Protein AF-A0A6I2QZ99-F1 (afdb_monomer_lite)

pLDDT: mean 91.53, std 6.26, range [48.5, 97.62]

Structure (mmCIF, N/CA/C/O backbone):
data_AF-A0A6I2QZ99-F1
#
_entry.id   AF-A0A6I2QZ99-F1
#
loop_
_atom_site.group_PDB
_atom_site.id
_atom_site.type_symbol
_atom_site.label_atom_id
_atom_site.label_alt_id
_atom_site.label_comp_id
_atom_site.label_asym_id
_atom_site.label_entity_id
_atom_site.label_seq_id
_atom_site.pdbx_PDB_ins_code
_atom_site.Cartn_x
_atom_site.Cartn_y
_atom_site.Cartn_z
_atom_site.occupancy
_atom_site.B_iso_or_equiv
_atom_site.auth_seq_id
_atom_site.auth_comp_id
_atom_site.auth_asym_id
_atom_site.auth_atom_id
_atom_site.pdbx_PDB_model_num
ATOM 1 N N . MET A 1 1 ? 7.063 -17.188 -28.273 1.00 48.50 1 MET A N 1
ATOM 2 C CA . MET A 1 1 ? 7.757 -15.912 -28.007 1.00 48.50 1 MET A CA 1
ATOM 3 C C . MET A 1 1 ? 7.873 -15.774 -26.509 1.00 48.50 1 MET A C 1
ATOM 5 O O . MET A 1 1 ? 6.854 -15.851 -25.835 1.00 48.50 1 MET A O 1
ATOM 9 N N . GLU A 1 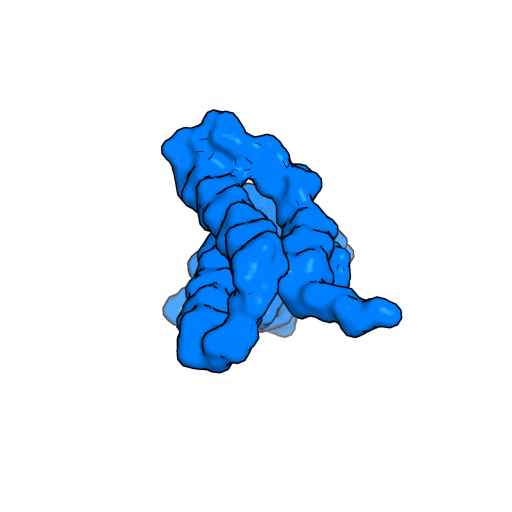2 ? 9.092 -15.667 -26.002 1.00 60.75 2 GLU A N 1
ATOM 10 C CA . GLU A 1 2 ? 9.345 -15.391 -24.591 1.00 60.75 2 GLU A CA 1
ATOM 11 C C . GLU A 1 2 ? 8.808 -13.981 -24.294 1.00 60.75 2 GLU A C 1
ATOM 13 O O . GLU A 1 2 ? 9.197 -13.014 -24.948 1.00 60.75 2 GLU A O 1
ATOM 18 N N . GLN A 1 3 ? 7.807 -13.864 -23.417 1.00 70.50 3 GLN A N 1
ATOM 19 C CA . GLN A 1 3 ? 7.264 -12.554 -23.052 1.00 70.50 3 GLN A CA 1
ATOM 20 C C . GLN A 1 3 ? 8.324 -11.786 -22.262 1.00 70.50 3 GLN A C 1
ATOM 22 O O . GLN A 1 3 ? 8.844 -12.293 -21.270 1.00 70.50 3 GLN A O 1
ATOM 27 N N . ASN A 1 4 ? 8.631 -10.557 -22.685 1.00 86.81 4 ASN A N 1
ATOM 28 C CA . ASN A 1 4 ? 9.557 -9.695 -21.956 1.00 86.81 4 ASN A CA 1
ATOM 29 C C . ASN A 1 4 ? 9.044 -9.490 -20.518 1.00 86.81 4 ASN A C 1
ATOM 31 O O . ASN A 1 4 ? 7.898 -9.087 -20.310 1.00 86.81 4 ASN A O 1
ATOM 35 N N . LYS A 1 5 ? 9.892 -9.755 -19.519 1.00 90.62 5 LYS A N 1
ATOM 36 C CA . LYS A 1 5 ? 9.518 -9.683 -18.096 1.00 90.62 5 LYS A CA 1
ATOM 37 C C . LYS A 1 5 ? 8.944 -8.322 -17.684 1.00 90.62 5 LYS A C 1
ATOM 39 O O . LYS A 1 5 ? 8.048 -8.273 -16.848 1.00 90.62 5 LYS A O 1
ATOM 44 N N . TYR A 1 6 ? 9.421 -7.230 -18.283 1.00 94.56 6 TYR A N 1
ATOM 45 C CA . TYR A 1 6 ? 8.958 -5.879 -17.973 1.00 94.56 6 TYR A CA 1
ATOM 46 C C . TYR A 1 6 ? 7.599 -5.569 -18.605 1.00 94.56 6 TYR A C 1
ATOM 48 O O . TYR A 1 6 ? 6.825 -4.816 -18.023 1.00 94.56 6 TYR A O 1
ATOM 56 N N . GLU A 1 7 ? 7.251 -6.213 -19.722 1.00 94.38 7 GLU A N 1
ATOM 57 C CA . GLU A 1 7 ? 5.889 -6.154 -20.263 1.00 94.38 7 GLU A CA 1
ATOM 58 C C . GLU A 1 7 ? 4.899 -6.830 -19.308 1.00 94.38 7 GLU A C 1
ATOM 60 O O . GLU A 1 7 ? 3.846 -6.274 -18.993 1.00 94.38 7 GLU A O 1
ATOM 65 N N . LEU A 1 8 ? 5.254 -8.011 -18.791 1.00 93.38 8 LEU A N 1
ATOM 66 C CA . LEU A 1 8 ? 4.428 -8.704 -17.804 1.00 93.38 8 LEU A CA 1
ATOM 67 C C . LEU A 1 8 ? 4.291 -7.882 -16.514 1.00 93.38 8 LEU A C 1
ATOM 69 O O . LEU A 1 8 ? 3.175 -7.702 -16.029 1.00 93.38 8 LEU A O 1
ATOM 73 N N . GLN A 1 9 ? 5.399 -7.337 -16.001 1.00 94.31 9 GLN A N 1
ATOM 74 C CA . GLN A 1 9 ? 5.395 -6.486 -14.809 1.00 94.31 9 GLN A CA 1
ATOM 75 C C . GLN A 1 9 ? 4.487 -5.266 -15.000 1.00 94.31 9 GLN A C 1
ATOM 77 O O . GLN A 1 9 ? 3.643 -4.996 -14.148 1.00 94.31 9 GLN A O 1
ATOM 82 N N . ARG A 1 10 ? 4.581 -4.571 -16.143 1.00 95.19 10 ARG A N 1
ATOM 83 C CA . ARG A 1 10 ? 3.725 -3.415 -16.453 1.00 95.19 10 ARG A CA 1
ATOM 84 C C . ARG A 1 10 ? 2.241 -3.778 -16.420 1.00 95.19 10 ARG A C 1
ATOM 86 O O . ARG A 1 10 ? 1.432 -3.026 -15.881 1.00 95.19 10 ARG A O 1
ATOM 93 N N . ARG A 1 11 ? 1.874 -4.946 -16.961 1.00 94.75 11 ARG A N 1
ATOM 94 C CA . ARG A 1 11 ? 0.488 -5.442 -16.933 1.00 94.75 11 ARG A CA 1
ATOM 95 C C . ARG A 1 11 ? 0.015 -5.722 -15.509 1.00 94.75 11 ARG A C 1
ATOM 97 O O . ARG A 1 11 ? -1.087 -5.310 -15.165 1.00 94.75 11 ARG A O 1
ATOM 104 N N . VAL A 1 12 ? 0.844 -6.359 -14.680 1.00 94.25 12 VAL A N 1
ATOM 105 C CA . VAL A 1 12 ? 0.528 -6.612 -13.263 1.00 94.25 12 VAL A CA 1
ATOM 106 C C . VAL A 1 12 ? 0.316 -5.301 -12.506 1.00 94.25 12 VAL A C 1
ATOM 108 O O . VAL A 1 12 ? -0.695 -5.157 -11.821 1.00 94.25 12 VAL A O 1
ATOM 111 N N . LEU A 1 13 ? 1.211 -4.325 -12.684 1.00 95.50 13 LEU A N 1
ATOM 112 C CA . LEU A 1 13 ? 1.101 -3.000 -12.068 1.00 95.50 13 LEU A CA 1
ATOM 113 C C . LEU A 1 13 ? -0.184 -2.285 -12.494 1.00 95.50 13 LEU A C 1
ATOM 115 O O . LEU A 1 13 ? -0.903 -1.747 -11.655 1.00 95.50 13 LEU A O 1
ATOM 119 N N . SER A 1 14 ? -0.511 -2.326 -13.786 1.00 94.75 14 SER A N 1
ATOM 120 C CA . SER A 1 14 ? -1.742 -1.732 -14.304 1.00 94.75 14 SER A CA 1
ATOM 121 C C . SER A 1 14 ? -2.985 -2.391 -13.700 1.00 94.75 14 SER A C 1
ATOM 123 O O . SER A 1 14 ? -3.860 -1.684 -13.206 1.00 94.75 14 SER A O 1
ATOM 125 N N . CYS A 1 15 ? -3.038 -3.725 -13.644 1.00 93.75 15 CYS A N 1
ATOM 126 C CA . CYS A 1 15 ? -4.141 -4.443 -13.004 1.00 93.75 15 CYS A CA 1
ATOM 127 C C . CYS A 1 15 ? -4.261 -4.131 -11.506 1.00 93.75 15 CYS A C 1
ATOM 129 O O . CYS A 1 15 ? -5.373 -4.017 -10.996 1.00 93.75 15 CYS A O 1
ATOM 131 N N . LYS A 1 16 ? -3.134 -3.988 -10.800 1.00 95.56 16 LYS A N 1
ATOM 132 C CA . LYS A 1 16 ? -3.118 -3.703 -9.363 1.00 95.56 16 LYS A CA 1
ATOM 133 C C . LYS A 1 16 ? -3.563 -2.272 -9.057 1.00 95.56 16 LYS A C 1
ATOM 135 O O . LYS A 1 16 ? -4.310 -2.073 -8.105 1.00 95.56 16 LYS A O 1
ATOM 140 N N . TYR A 1 17 ? -3.120 -1.279 -9.828 1.00 96.88 17 TYR A N 1
ATOM 141 C CA . TYR A 1 17 ? -3.185 0.125 -9.406 1.00 96.88 17 TYR A CA 1
ATOM 142 C C . TYR A 1 17 ? -4.059 1.049 -10.260 1.00 96.88 17 TYR A C 1
ATOM 144 O O . TYR A 1 17 ? -4.491 2.087 -9.758 1.00 96.88 17 TYR A O 1
ATOM 152 N N . ALA A 1 18 ? -4.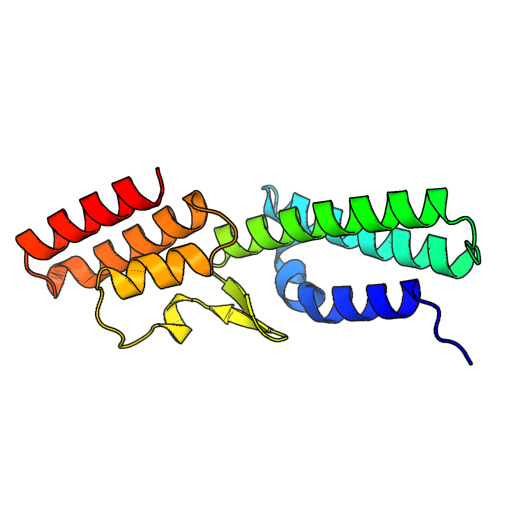334 0.723 -11.527 1.00 91.69 18 ALA A N 1
ATOM 153 C CA . ALA A 1 18 ? -4.893 1.698 -12.471 1.00 91.69 18 ALA A CA 1
ATOM 154 C C . ALA A 1 18 ? -6.258 2.262 -12.050 1.00 91.69 18 ALA A C 1
ATOM 156 O O . ALA A 1 18 ? -6.532 3.439 -12.285 1.00 91.69 18 ALA A O 1
ATOM 157 N N . ASP A 1 19 ? -7.110 1.446 -11.433 1.00 90.81 19 ASP A N 1
ATOM 158 C CA . ASP A 1 19 ? -8.445 1.885 -11.021 1.00 90.81 19 ASP A CA 1
ATOM 159 C C . ASP A 1 19 ? -8.409 2.708 -9.732 1.00 90.81 19 ASP A C 1
ATOM 161 O O . ASP A 1 19 ? -9.081 3.734 -9.636 1.00 90.81 19 ASP A O 1
ATOM 165 N N . ILE A 1 20 ? -7.597 2.300 -8.752 1.00 91.69 20 ILE A N 1
ATOM 166 C CA . ILE A 1 20 ? -7.534 2.972 -7.449 1.00 91.69 20 ILE A CA 1
ATOM 167 C C . ILE A 1 20 ? -6.767 4.296 -7.521 1.00 91.69 20 ILE A C 1
ATOM 169 O O . ILE A 1 20 ? -7.194 5.283 -6.925 1.00 91.69 20 ILE A O 1
ATOM 173 N N . LEU A 1 21 ? -5.678 4.349 -8.295 1.00 94.31 21 LEU A N 1
ATOM 174 C CA . LEU A 1 21 ? -4.828 5.536 -8.376 1.00 94.31 21 LEU A CA 1
ATOM 175 C C . LEU A 1 21 ? -5.350 6.601 -9.345 1.00 94.31 21 LEU A C 1
ATOM 177 O O . LEU A 1 21 ? -4.909 7.743 -9.261 1.00 94.31 21 LEU A O 1
ATOM 181 N N . ARG A 1 22 ? -6.317 6.293 -10.220 1.00 90.00 22 ARG A N 1
ATOM 182 C CA . ARG A 1 22 ? -6.917 7.305 -11.111 1.00 90.00 22 ARG A CA 1
ATOM 183 C C . ARG A 1 22 ? -7.513 8.477 -10.328 1.00 90.00 22 ARG A C 1
ATOM 185 O O . ARG A 1 22 ? -7.384 9.620 -10.738 1.00 90.00 22 ARG A O 1
ATOM 192 N N . GLY A 1 23 ? -8.107 8.202 -9.166 1.00 89.56 23 GLY A N 1
ATOM 193 C CA . GLY A 1 23 ? -8.634 9.244 -8.278 1.00 89.56 23 GLY A CA 1
ATOM 194 C C . GLY A 1 23 ? -7.561 10.057 -7.543 1.00 89.56 23 GLY A C 1
ATOM 195 O O . GLY A 1 23 ? -7.894 11.018 -6.856 1.00 89.56 23 GLY A O 1
ATOM 196 N N . PHE A 1 24 ? -6.286 9.669 -7.631 1.00 94.00 24 PHE A N 1
ATOM 197 C CA . PHE A 1 24 ? -5.179 10.323 -6.927 1.00 94.00 24 PHE A CA 1
ATOM 198 C C . PHE A 1 24 ? -4.435 11.327 -7.812 1.00 94.00 24 PHE A C 1
ATOM 200 O O . PHE A 1 24 ? -3.654 12.127 -7.297 1.00 94.00 24 PHE A O 1
ATOM 207 N N . GLU A 1 25 ? -4.693 11.323 -9.122 1.00 92.06 25 GLU A N 1
ATOM 208 C CA . GLU A 1 25 ? -4.022 12.194 -10.083 1.00 92.06 25 GLU A CA 1
ATOM 209 C C . GLU A 1 25 ? -4.168 13.677 -9.711 1.00 92.06 25 GLU A C 1
ATOM 211 O O . GLU A 1 25 ? -3.178 14.395 -9.652 1.00 92.06 25 GLU A O 1
ATOM 216 N N . GLU A 1 26 ? -5.367 14.141 -9.379 1.00 92.12 26 GLU A N 1
ATOM 217 C CA . GLU A 1 26 ? -5.618 15.565 -9.100 1.00 92.12 26 GLU A CA 1
ATOM 218 C C . GLU A 1 26 ? -5.358 15.965 -7.637 1.00 92.12 26 GLU A C 1
ATOM 220 O O . GLU A 1 26 ? -5.618 17.100 -7.238 1.00 92.12 26 GLU A O 1
ATOM 225 N N . SER A 1 27 ? -4.865 15.043 -6.805 1.00 93.50 27 SER A N 1
ATOM 226 C CA . SER A 1 27 ? -4.601 15.329 -5.392 1.00 93.50 27 SER A CA 1
ATOM 227 C C . SER A 1 27 ? -3.370 16.231 -5.212 1.00 93.50 27 SER A C 1
ATOM 229 O O . SER A 1 27 ? -2.454 16.233 -6.032 1.00 93.50 27 SER A O 1
ATOM 231 N N . CYS A 1 28 ? -3.327 16.971 -4.100 1.00 91.88 28 CYS A N 1
ATOM 232 C CA . CYS A 1 28 ? -2.194 17.834 -3.721 1.00 91.88 28 CYS A CA 1
ATOM 233 C C . CYS A 1 28 ? -1.439 17.334 -2.474 1.00 91.88 28 CYS A C 1
ATOM 235 O O . CYS A 1 28 ? -0.590 18.046 -1.944 1.00 91.88 28 CYS A O 1
ATOM 237 N N . ASP A 1 29 ? -1.771 16.140 -1.986 1.00 93.00 29 ASP A N 1
ATOM 238 C CA . ASP A 1 29 ? -1.141 15.481 -0.836 1.00 93.00 29 ASP A CA 1
ATOM 239 C C . ASP A 1 29 ? -0.401 14.205 -1.275 1.00 93.00 29 ASP A C 1
ATOM 241 O O . ASP A 1 29 ? -0.216 13.965 -2.470 1.00 93.00 29 ASP A O 1
ATOM 245 N N . ASP A 1 30 ? 0.011 13.371 -0.319 1.00 93.75 30 ASP A N 1
ATOM 246 C CA . ASP A 1 30 ? 0.747 12.124 -0.555 1.00 93.75 30 ASP A CA 1
ATOM 247 C C . ASP A 1 30 ? 0.076 11.184 -1.578 1.00 93.75 30 ASP A C 1
ATOM 249 O O . ASP A 1 30 ? 0.758 10.395 -2.228 1.00 93.75 30 ASP A O 1
ATOM 253 N N . ARG A 1 31 ? -1.239 11.284 -1.823 1.00 95.75 31 ARG A N 1
ATOM 254 C CA . ARG A 1 31 ? -1.901 10.542 -2.912 1.00 95.75 31 ARG A CA 1
ATOM 255 C C . ARG A 1 31 ? -1.278 10.840 -4.278 1.00 95.75 31 ARG A C 1
ATOM 257 O O . ARG A 1 31 ? -1.097 9.928 -5.086 1.00 95.75 31 ARG A O 1
ATOM 264 N N . ARG A 1 32 ? -0.865 12.088 -4.516 1.00 96.19 32 ARG A N 1
ATOM 265 C CA . ARG A 1 32 ? -0.149 12.488 -5.737 1.00 96.19 32 ARG A CA 1
ATOM 266 C C . ARG A 1 32 ? 1.220 11.826 -5.841 1.00 96.19 32 ARG A C 1
ATOM 268 O O . ARG A 1 32 ? 1.651 11.516 -6.948 1.00 96.19 32 ARG A O 1
ATOM 275 N N . ILE A 1 33 ? 1.888 11.588 -4.711 1.00 95.75 33 ILE A N 1
ATOM 276 C CA . ILE A 1 33 ? 3.163 10.860 -4.670 1.00 95.75 33 ILE A CA 1
ATOM 277 C C . ILE A 1 33 ? 2.940 9.429 -5.164 1.00 95.75 33 ILE A C 1
ATOM 279 O O . ILE A 1 33 ? 3.613 9.016 -6.103 1.00 95.75 33 ILE A O 1
ATOM 283 N N . ALA A 1 34 ? 1.924 8.724 -4.651 1.00 97.12 34 ALA A N 1
ATOM 284 C CA . ALA A 1 34 ? 1.587 7.378 -5.125 1.00 97.12 34 ALA A CA 1
ATOM 285 C C . ALA A 1 34 ? 1.283 7.335 -6.635 1.00 97.12 34 ALA A C 1
ATOM 287 O O . ALA A 1 34 ? 1.757 6.440 -7.337 1.00 97.12 34 ALA A O 1
ATOM 288 N N . TRP A 1 35 ? 0.544 8.322 -7.159 1.00 97.06 35 TRP A N 1
ATOM 289 C CA . TRP A 1 35 ? 0.324 8.450 -8.605 1.00 97.06 35 TRP A CA 1
ATOM 290 C C . TRP A 1 35 ? 1.639 8.616 -9.377 1.00 97.06 35 TRP A C 1
ATOM 292 O O . TRP A 1 35 ? 1.868 7.924 -10.369 1.00 97.06 35 TRP A O 1
ATOM 302 N N . ASN A 1 36 ? 2.526 9.498 -8.913 1.00 96.25 36 ASN A N 1
ATOM 303 C CA . ASN A 1 36 ? 3.810 9.748 -9.563 1.00 96.25 36 ASN A CA 1
ATOM 304 C C . ASN A 1 36 ? 4.710 8.504 -9.548 1.00 96.25 36 ASN A C 1
ATOM 306 O O . ASN A 1 36 ? 5.271 8.164 -10.589 1.00 96.25 36 ASN A O 1
ATOM 310 N N . CYS A 1 37 ? 4.814 7.804 -8.414 1.00 97.12 37 CYS A N 1
ATOM 311 C CA . CYS A 1 37 ? 5.567 6.552 -8.303 1.00 97.12 37 CYS A CA 1
ATOM 312 C C . CYS A 1 37 ? 5.023 5.505 -9.289 1.00 97.12 37 CYS A C 1
ATOM 314 O O . CYS A 1 37 ? 5.784 4.921 -10.057 1.00 97.12 37 CYS A O 1
ATOM 316 N N . TYR A 1 38 ? 3.696 5.346 -9.382 1.00 97.62 38 TYR A N 1
ATOM 317 C CA . TYR A 1 38 ? 3.067 4.442 -10.353 1.00 97.62 38 TYR A CA 1
ATOM 318 C C . TYR A 1 38 ? 3.419 4.779 -11.815 1.00 97.62 38 TYR A C 1
ATOM 320 O O . TYR A 1 38 ? 3.715 3.885 -12.617 1.00 97.62 38 TYR A O 1
ATOM 328 N N . GLN A 1 39 ? 3.435 6.065 -12.176 1.00 96.50 39 GLN A N 1
ATOM 329 C CA . GLN A 1 39 ? 3.848 6.498 -13.515 1.00 96.50 39 GLN A CA 1
ATOM 330 C C . GLN A 1 39 ? 5.337 6.219 -13.772 1.00 96.50 39 GLN A C 1
ATOM 332 O O . GLN A 1 39 ? 5.697 5.742 -14.852 1.00 96.50 39 GLN A O 1
A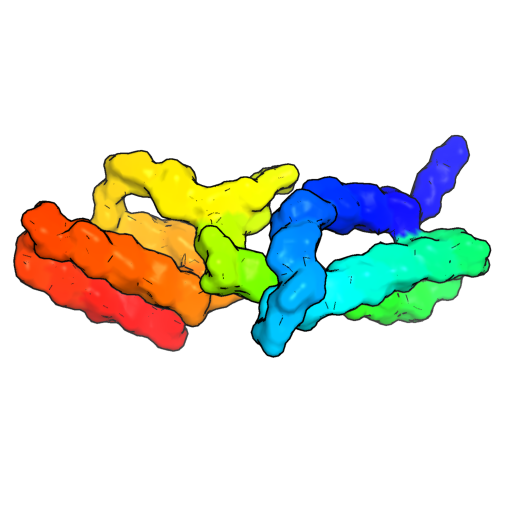TOM 337 N N . GLN A 1 40 ? 6.203 6.450 -12.779 1.00 96.44 40 GLN A N 1
ATOM 338 C CA . GLN A 1 40 ? 7.640 6.183 -12.879 1.00 96.44 40 GLN A CA 1
ATOM 339 C C . GLN A 1 40 ? 7.936 4.697 -13.099 1.00 96.44 40 GLN A C 1
ATOM 341 O O . GLN A 1 40 ? 8.658 4.365 -14.039 1.00 96.44 40 GLN A O 1
ATOM 346 N N . ILE A 1 41 ? 7.352 3.794 -12.302 1.00 97.12 41 ILE A N 1
ATOM 347 C CA . ILE A 1 41 ? 7.567 2.345 -12.466 1.00 97.12 41 ILE A CA 1
ATOM 348 C C . ILE A 1 41 ? 7.020 1.827 -13.800 1.00 97.12 41 ILE A C 1
ATOM 350 O O . ILE A 1 41 ? 7.656 0.987 -14.440 1.00 97.12 41 ILE A O 1
ATOM 354 N N . THR A 1 42 ? 5.880 2.353 -14.259 1.00 96.44 42 THR A N 1
ATOM 355 C CA . THR A 1 42 ? 5.273 1.972 -15.544 1.00 96.44 42 THR A CA 1
ATOM 356 C C . THR A 1 42 ? 6.171 2.398 -16.705 1.00 96.44 42 THR A C 1
ATOM 358 O O . THR A 1 42 ? 6.478 1.582 -17.575 1.00 96.44 42 THR A O 1
ATOM 361 N N . THR A 1 43 ? 6.669 3.637 -16.665 1.00 96.75 43 THR A N 1
ATOM 362 C CA . THR A 1 43 ? 7.608 4.177 -17.661 1.00 96.75 43 THR A CA 1
ATOM 363 C C . THR A 1 43 ? 8.939 3.423 -17.637 1.00 96.75 43 THR A C 1
ATOM 365 O O . THR A 1 43 ? 9.478 3.070 -18.683 1.00 96.75 43 THR A O 1
ATOM 368 N N . ALA A 1 44 ? 9.466 3.105 -16.451 1.00 96.44 44 ALA A N 1
ATOM 369 C CA . ALA A 1 44 ? 10.692 2.322 -16.316 1.00 96.44 44 ALA A CA 1
ATOM 370 C C . ALA A 1 44 ? 10.547 0.930 -16.951 1.00 96.44 44 ALA A C 1
ATOM 372 O O . ALA A 1 44 ? 11.457 0.475 -17.642 1.00 96.44 44 ALA A O 1
ATOM 373 N N . CYS A 1 45 ? 9.397 0.269 -16.778 1.00 96.50 45 CYS A N 1
ATOM 374 C CA . CYS A 1 45 ? 9.123 -1.011 -17.431 1.00 96.50 45 CYS A CA 1
ATOM 375 C C . CYS A 1 45 ? 9.122 -0.892 -18.965 1.00 96.50 45 CYS A C 1
ATOM 377 O O . CYS A 1 45 ? 9.689 -1.752 -19.637 1.00 96.50 45 CYS A O 1
ATOM 379 N N . GLU A 1 46 ? 8.536 0.171 -19.523 1.00 95.94 46 GLU A N 1
ATOM 380 C CA . GLU A 1 46 ? 8.550 0.426 -20.972 1.00 95.94 46 GLU A CA 1
ATOM 381 C C . GLU A 1 46 ? 9.970 0.628 -21.496 1.00 95.94 46 GLU A C 1
ATOM 383 O O . GLU A 1 46 ? 10.380 -0.055 -22.430 1.00 95.94 46 GLU A O 1
ATOM 388 N N . VAL A 1 47 ? 10.757 1.483 -20.840 1.00 96.38 47 VAL A N 1
ATOM 389 C CA . VAL A 1 47 ? 12.146 1.754 -21.235 1.00 96.38 47 VAL A CA 1
ATOM 390 C C . VAL A 1 47 ? 12.999 0.486 -21.168 1.00 96.38 47 VAL A C 1
ATOM 392 O O . VAL A 1 47 ? 13.782 0.213 -22.079 1.00 96.38 47 VAL A O 1
ATOM 395 N N . MET A 1 48 ? 12.844 -0.327 -20.121 1.00 95.62 48 MET A N 1
ATOM 396 C CA . MET A 1 48 ? 13.586 -1.584 -19.976 1.00 95.62 48 MET A CA 1
ATOM 397 C C . MET A 1 48 ? 13.181 -2.633 -21.018 1.00 95.62 48 MET A C 1
ATOM 399 O O . MET A 1 48 ? 14.028 -3.399 -21.481 1.00 95.62 48 MET A O 1
ATOM 403 N N . ARG A 1 49 ? 11.900 -2.661 -21.407 1.00 94.56 49 ARG A N 1
ATOM 404 C CA . ARG A 1 49 ? 11.393 -3.512 -22.489 1.00 94.56 49 ARG A CA 1
ATOM 405 C C . ARG A 1 49 ? 11.954 -3.069 -23.839 1.00 94.56 49 ARG A C 1
ATOM 407 O O . ARG A 1 49 ? 12.536 -3.890 -24.542 1.00 94.56 49 ARG A O 1
ATOM 414 N N . ASP A 1 50 ? 11.794 -1.793 -24.178 1.00 94.62 50 ASP A N 1
ATOM 415 C CA . ASP A 1 50 ? 12.093 -1.252 -25.510 1.00 94.62 50 ASP A CA 1
ATOM 416 C C . ASP A 1 50 ? 13.597 -1.187 -25.788 1.00 94.62 50 ASP A C 1
ATOM 418 O O . ASP A 1 50 ? 14.028 -1.355 -26.926 1.00 94.62 50 ASP A O 1
ATOM 422 N N . SER A 1 51 ? 14.410 -1.017 -24.743 1.00 93.75 51 SER A N 1
ATOM 423 C CA . SER A 1 51 ? 15.871 -1.106 -24.849 1.00 93.75 51 SER A CA 1
ATOM 424 C C . SER A 1 51 ? 16.400 -2.537 -24.982 1.00 93.75 51 SER A C 1
ATOM 426 O O . SER A 1 51 ? 17.590 -2.707 -25.238 1.00 93.75 51 SER A O 1
ATOM 428 N N . GLY A 1 52 ? 15.560 -3.563 -24.785 1.00 91.25 52 GLY A N 1
ATOM 429 C CA . GLY A 1 52 ? 16.011 -4.955 -24.750 1.00 91.25 52 GLY A CA 1
ATOM 430 C C . GLY A 1 52 ? 17.057 -5.199 -23.657 1.00 91.25 52 GLY A C 1
ATOM 431 O O . GLY A 1 52 ? 18.036 -5.896 -23.891 1.00 91.25 52 GLY A O 1
ATOM 432 N N . MET A 1 53 ? 16.905 -4.571 -22.484 1.00 93.31 53 MET A N 1
ATOM 433 C CA . MET A 1 53 ? 17.944 -4.561 -21.452 1.00 93.31 53 MET A CA 1
ATOM 434 C C . MET A 1 53 ? 18.233 -5.961 -20.887 1.00 93.31 53 MET A C 1
ATOM 436 O O . MET A 1 53 ? 17.431 -6.522 -20.137 1.00 93.31 53 MET A O 1
ATOM 440 N N . GLU A 1 54 ? 19.428 -6.480 -21.170 1.00 90.00 54 GLU A N 1
ATOM 441 C CA . GLU A 1 54 ? 19.905 -7.782 -20.671 1.00 90.00 54 GLU A CA 1
ATOM 442 C C . GLU A 1 54 ? 20.919 -7.661 -19.525 1.00 90.00 54 GLU A C 1
ATOM 444 O O . GLU A 1 54 ? 21.228 -8.645 -18.852 1.00 90.00 54 GLU A O 1
ATOM 449 N N . ASN A 1 55 ? 21.447 -6.458 -19.258 1.00 95.44 55 ASN A N 1
ATOM 450 C CA . ASN A 1 55 ? 22.433 -6.284 -18.196 1.00 95.44 55 ASN A CA 1
ATOM 451 C C . ASN A 1 55 ? 21.800 -6.562 -16.823 1.00 95.44 55 ASN A C 1
ATOM 453 O O . ASN A 1 55 ? 20.949 -5.812 -16.335 1.00 95.44 55 ASN A O 1
ATOM 457 N N . ASN A 1 56 ? 22.265 -7.631 -16.178 1.00 93.62 56 ASN A N 1
ATOM 458 C CA . ASN A 1 56 ? 21.719 -8.099 -14.908 1.00 93.62 56 ASN A CA 1
ATOM 459 C C . ASN A 1 56 ? 21.885 -7.096 -13.764 1.00 93.62 56 ASN A C 1
ATOM 461 O O . ASN A 1 56 ? 20.989 -6.985 -12.935 1.00 93.62 56 ASN A O 1
ATOM 465 N N . PHE A 1 57 ? 22.989 -6.345 -13.714 1.00 95.12 57 PHE A N 1
ATOM 466 C CA . PHE A 1 57 ? 23.206 -5.353 -12.660 1.00 95.12 57 PHE A CA 1
ATOM 467 C C . PHE A 1 57 ? 22.157 -4.237 -12.737 1.00 95.12 57 PHE A C 1
ATOM 469 O O . PHE A 1 57 ? 21.510 -3.920 -11.738 1.00 95.12 57 PHE A O 1
ATOM 476 N N . ILE A 1 58 ? 21.922 -3.716 -13.946 1.00 95.69 58 ILE A N 1
ATOM 477 C CA . ILE A 1 58 ? 20.889 -2.706 -14.206 1.00 95.69 58 ILE A CA 1
ATOM 478 C C . ILE A 1 58 ? 19.500 -3.279 -13.900 1.00 95.69 58 ILE A C 1
ATOM 480 O O . ILE A 1 58 ? 18.730 -2.664 -13.164 1.00 95.69 58 ILE A O 1
ATOM 484 N N . CYS A 1 59 ? 19.195 -4.485 -14.389 1.00 94.75 59 CYS A N 1
ATOM 485 C CA . CYS A 1 59 ? 17.917 -5.145 -14.119 1.00 94.75 59 CYS A CA 1
ATOM 486 C C . CYS A 1 59 ? 17.648 -5.311 -12.617 1.00 94.75 59 CYS A C 1
ATOM 488 O O . CYS A 1 59 ? 16.538 -5.054 -12.157 1.00 94.75 59 CYS A O 1
ATOM 490 N N . CYS A 1 60 ? 18.652 -5.733 -11.846 1.00 96.19 60 CYS A N 1
ATOM 491 C CA . CYS A 1 60 ? 18.539 -5.898 -10.401 1.00 96.19 60 CYS A CA 1
ATOM 492 C C . CYS A 1 60 ? 18.270 -4.567 -9.693 1.00 96.19 60 CYS A C 1
ATOM 494 O O . CYS A 1 60 ? 17.409 -4.518 -8.813 1.00 96.19 60 CYS A O 1
ATOM 496 N N . ALA A 1 61 ? 18.968 -3.497 -10.086 1.00 97.06 61 ALA A N 1
ATOM 497 C CA . ALA A 1 61 ? 18.764 -2.165 -9.523 1.00 97.06 61 ALA A CA 1
ATOM 498 C C . ALA A 1 61 ? 17.340 -1.652 -9.790 1.00 97.06 61 ALA A C 1
ATOM 500 O O . ALA A 1 61 ? 16.651 -1.235 -8.859 1.00 97.06 61 ALA A O 1
ATOM 501 N N . VAL A 1 62 ? 16.862 -1.777 -11.031 1.00 96.38 62 VAL A N 1
ATOM 502 C CA . VAL A 1 62 ? 15.500 -1.376 -11.411 1.00 96.38 62 VAL A CA 1
ATOM 503 C C . VAL A 1 62 ? 14.455 -2.203 -10.663 1.00 96.38 62 VAL A C 1
ATOM 505 O O . VAL A 1 62 ? 13.552 -1.642 -10.052 1.00 96.38 62 VAL A O 1
ATOM 508 N N . ASN A 1 63 ? 14.601 -3.530 -10.619 1.00 95.81 63 ASN A N 1
ATOM 509 C CA . ASN A 1 63 ? 13.654 -4.407 -9.921 1.00 95.81 63 ASN A CA 1
ATOM 510 C C . ASN A 1 63 ? 13.620 -4.160 -8.405 1.00 95.81 63 ASN A C 1
ATOM 512 O O . ASN A 1 63 ? 12.611 -4.418 -7.750 1.00 95.81 63 ASN A O 1
ATOM 516 N N . LYS A 1 64 ? 14.732 -3.717 -7.809 1.00 97.38 64 LYS A N 1
ATOM 517 C CA . LYS A 1 64 ? 14.756 -3.285 -6.410 1.00 97.38 64 LYS A CA 1
ATOM 518 C C . LYS A 1 64 ? 13.955 -1.993 -6.236 1.00 97.38 64 LYS A C 1
ATOM 520 O O . LYS A 1 64 ? 13.058 -1.975 -5.403 1.00 97.38 64 LYS A O 1
ATOM 525 N N . SER A 1 65 ? 14.214 -0.985 -7.067 1.00 96.88 65 SER A N 1
ATOM 526 C CA . SER A 1 65 ? 13.516 0.302 -6.995 1.00 96.88 65 SER A CA 1
ATOM 527 C C . SER A 1 65 ? 12.010 0.176 -7.254 1.00 96.88 65 SER A C 1
ATOM 529 O O . SER A 1 65 ? 11.226 0.787 -6.538 1.00 96.88 65 SER A O 1
ATOM 531 N N . ILE A 1 66 ? 11.589 -0.680 -8.195 1.00 97.06 66 ILE A N 1
ATOM 532 C CA . ILE A 1 66 ? 10.164 -0.969 -8.432 1.00 97.06 66 ILE A CA 1
ATOM 533 C C . ILE A 1 66 ? 9.502 -1.499 -7.155 1.00 97.06 66 ILE A C 1
ATOM 535 O O . ILE A 1 66 ? 8.462 -0.985 -6.765 1.00 97.06 66 ILE A O 1
ATOM 539 N N . ARG A 1 67 ? 10.116 -2.472 -6.469 1.00 96.44 67 ARG A N 1
ATOM 540 C CA . ARG A 1 67 ? 9.555 -3.042 -5.231 1.00 96.44 67 ARG A CA 1
ATOM 541 C C . ARG A 1 67 ? 9.448 -2.021 -4.101 1.00 96.44 67 ARG A C 1
ATOM 543 O O . ARG A 1 67 ? 8.485 -2.057 -3.345 1.00 96.44 67 ARG A O 1
ATOM 550 N N . GLU A 1 68 ? 10.433 -1.137 -3.979 1.00 96.50 68 GLU A N 1
ATOM 551 C CA . GLU A 1 68 ? 10.422 -0.060 -2.983 1.00 96.50 68 GLU A CA 1
ATOM 552 C C . GLU A 1 68 ? 9.290 0.938 -3.265 1.00 96.50 68 GLU A C 1
ATOM 554 O O . GLU A 1 68 ? 8.533 1.272 -2.357 1.00 96.50 68 GLU A O 1
ATOM 559 N N . GLN A 1 69 ? 9.109 1.336 -4.528 1.00 96.88 69 GLN A N 1
ATOM 560 C CA . GLN A 1 69 ? 8.007 2.214 -4.927 1.00 96.88 69 GLN A CA 1
ATOM 561 C C . GLN A 1 69 ? 6.635 1.536 -4.800 1.00 96.88 69 GLN A C 1
ATOM 563 O O . GLN A 1 69 ? 5.684 2.177 -4.368 1.00 96.88 69 GLN A O 1
ATOM 568 N N . GLU A 1 70 ? 6.508 0.245 -5.127 1.00 96.50 70 GLU A N 1
ATOM 569 C CA . GLU A 1 70 ? 5.264 -0.506 -4.900 1.00 96.50 70 GLU A CA 1
ATOM 570 C C . GLU A 1 70 ? 4.875 -0.518 -3.416 1.00 96.50 70 GLU A C 1
ATOM 572 O O . GLU A 1 70 ? 3.702 -0.328 -3.100 1.00 96.50 70 GLU A O 1
ATOM 577 N N . ALA A 1 71 ? 5.842 -0.687 -2.507 1.00 94.56 71 ALA A N 1
ATOM 578 C CA . ALA A 1 71 ? 5.586 -0.647 -1.068 1.00 94.56 71 ALA A CA 1
ATOM 579 C C . ALA A 1 71 ? 5.102 0.738 -0.601 1.00 94.56 71 ALA A C 1
ATOM 581 O O . ALA A 1 71 ? 4.149 0.820 0.171 1.00 94.56 71 ALA A O 1
ATOM 582 N N . GLU A 1 72 ? 5.703 1.818 -1.108 1.00 95.50 72 GLU A N 1
ATOM 583 C CA . GLU A 1 72 ? 5.267 3.192 -0.820 1.00 95.50 72 GLU A CA 1
ATOM 584 C C . GLU A 1 72 ? 3.846 3.461 -1.343 1.00 95.50 72 GLU A C 1
ATOM 586 O O . GLU A 1 72 ? 2.998 4.002 -0.630 1.00 95.50 72 GLU A O 1
ATOM 591 N N . ILE A 1 73 ? 3.551 3.034 -2.575 1.00 96.50 73 ILE A N 1
ATOM 592 C CA . ILE A 1 73 ? 2.210 3.145 -3.161 1.00 96.50 73 ILE A CA 1
ATOM 593 C C . ILE A 1 73 ? 1.195 2.374 -2.307 1.00 96.50 73 ILE A C 1
ATOM 595 O O . ILE A 1 73 ? 0.130 2.912 -1.991 1.00 96.50 73 ILE A O 1
ATOM 599 N N . ASP A 1 74 ? 1.515 1.137 -1.919 1.00 95.44 74 ASP A N 1
ATOM 600 C CA . ASP A 1 74 ? 0.640 0.290 -1.107 1.00 95.44 74 ASP A CA 1
ATOM 601 C C . ASP A 1 74 ? 0.368 0.914 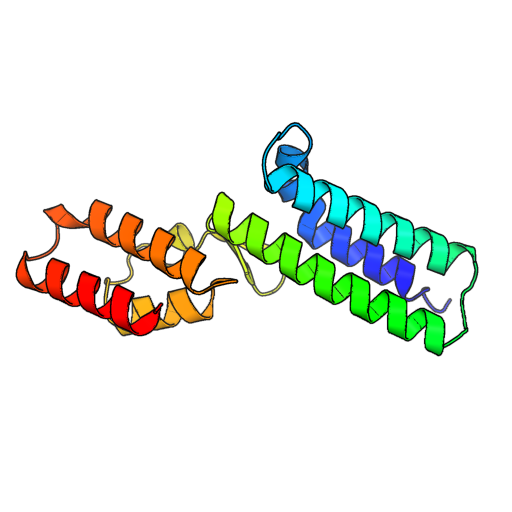0.270 1.00 95.44 74 ASP A C 1
ATOM 603 O O . ASP A 1 74 ? -0.775 0.903 0.741 1.00 95.44 74 ASP A O 1
ATOM 607 N N . GLU A 1 75 ? 1.382 1.514 0.897 1.00 93.81 75 GLU A N 1
ATOM 608 C CA . GLU A 1 75 ? 1.241 2.233 2.162 1.00 93.81 75 GLU A CA 1
ATOM 609 C C . GLU A 1 75 ? 0.311 3.442 2.032 1.00 93.81 75 GLU A C 1
ATOM 611 O O . GLU A 1 75 ? -0.616 3.610 2.835 1.00 93.81 75 GLU A O 1
ATOM 616 N N . ILE A 1 76 ? 0.504 4.263 0.997 1.00 94.62 76 ILE A N 1
ATOM 617 C CA . ILE A 1 76 ? -0.336 5.437 0.746 1.00 94.62 76 ILE A CA 1
ATOM 618 C C . ILE A 1 76 ? -1.780 5.002 0.477 1.00 94.62 76 ILE A C 1
ATOM 620 O O . ILE A 1 76 ? -2.701 5.527 1.108 1.00 94.62 76 ILE A O 1
ATOM 624 N N . ILE A 1 77 ? -2.003 4.013 -0.393 1.00 94.75 77 ILE A N 1
ATOM 625 C CA . ILE A 1 77 ? -3.347 3.481 -0.655 1.00 94.75 77 ILE A CA 1
ATOM 626 C C . ILE A 1 77 ? -3.988 3.002 0.647 1.00 94.75 77 ILE A C 1
ATOM 628 O O . ILE A 1 77 ? -5.115 3.404 0.951 1.00 94.75 77 ILE A O 1
ATOM 632 N N . THR A 1 78 ? -3.274 2.199 1.437 1.00 92.88 78 THR A N 1
ATOM 633 C CA . THR A 1 78 ? -3.790 1.650 2.696 1.00 92.88 78 THR A CA 1
ATOM 634 C C . THR A 1 78 ? -4.183 2.760 3.664 1.00 92.88 78 THR A C 1
ATOM 636 O O . THR A 1 78 ? -5.282 2.752 4.216 1.00 92.88 78 THR A O 1
ATOM 639 N N . ARG A 1 79 ? -3.326 3.768 3.837 1.00 89.56 79 ARG A N 1
ATOM 640 C CA . ARG A 1 79 ? -3.559 4.883 4.761 1.00 89.56 79 ARG A CA 1
ATOM 641 C C . ARG A 1 79 ? -4.753 5.757 4.366 1.00 89.56 79 ARG A C 1
ATOM 643 O O . ARG A 1 79 ? -5.467 6.232 5.251 1.00 89.56 79 ARG A O 1
ATOM 650 N N . PHE A 1 80 ? -4.959 5.997 3.070 1.00 89.69 80 PHE A N 1
ATOM 651 C CA . PHE A 1 80 ? -6.016 6.895 2.587 1.00 89.69 80 PHE A CA 1
ATOM 652 C C . PHE A 1 80 ? -7.343 6.198 2.300 1.00 89.69 80 PHE A C 1
ATOM 654 O O . PHE A 1 80 ? -8.387 6.840 2.378 1.00 89.69 80 PHE A O 1
ATOM 661 N N . THR A 1 81 ? -7.318 4.911 1.959 1.00 90.12 81 THR A N 1
ATOM 662 C CA . THR A 1 81 ? -8.525 4.171 1.564 1.00 90.12 81 THR A CA 1
ATOM 663 C C . THR A 1 81 ? -8.945 3.114 2.577 1.00 90.12 81 THR A C 1
ATOM 665 O O . THR A 1 81 ? -10.065 2.628 2.494 1.00 90.12 81 THR A O 1
ATOM 668 N N . GLY A 1 82 ? -8.064 2.728 3.507 1.00 87.00 82 GLY A N 1
ATOM 669 C CA . GLY A 1 82 ? -8.283 1.582 4.394 1.00 87.00 82 GLY A CA 1
ATOM 670 C C . GLY A 1 82 ? -8.244 0.229 3.676 1.00 87.00 82 GLY A C 1
ATOM 671 O O . GLY A 1 82 ? -8.556 -0.789 4.291 1.00 87.00 82 GLY A O 1
ATOM 672 N N . LYS A 1 83 ? -7.888 0.202 2.383 1.00 92.69 83 LYS A N 1
ATOM 673 C CA . LYS A 1 83 ? -7.831 -1.022 1.584 1.00 92.69 83 LYS A CA 1
ATOM 674 C C . LYS A 1 83 ? -6.451 -1.655 1.621 1.00 92.69 83 LYS A C 1
ATOM 676 O O . LYS A 1 83 ? -5.448 -0.954 1.578 1.00 92.69 83 LYS A O 1
ATOM 681 N N . VAL A 1 84 ? -6.417 -2.980 1.587 1.00 91.75 84 VAL A N 1
ATOM 682 C CA . VAL A 1 84 ? -5.191 -3.786 1.525 1.00 91.75 84 VAL A CA 1
ATOM 683 C C . VAL A 1 84 ? -5.214 -4.675 0.287 1.00 91.75 84 VAL A C 1
ATOM 685 O O . VAL A 1 84 ? -6.283 -5.106 -0.158 1.00 91.75 84 VAL A O 1
ATOM 688 N N . TYR A 1 85 ? -4.051 -4.934 -0.309 1.00 90.69 85 TYR A N 1
ATOM 689 C CA . TYR A 1 85 ? -3.966 -5.800 -1.481 1.00 90.69 85 TYR A CA 1
ATOM 690 C C . TYR A 1 85 ? -3.834 -7.262 -1.048 1.00 90.69 85 TYR A C 1
ATOM 692 O O . TYR A 1 85 ? -2.806 -7.669 -0.511 1.00 90.69 85 TYR A O 1
ATOM 700 N N . MET A 1 86 ? -4.874 -8.063 -1.285 1.00 85.81 86 MET A N 1
ATOM 701 C CA . MET A 1 86 ? -4.925 -9.470 -0.880 1.00 85.81 86 MET A CA 1
ATOM 702 C C . MET A 1 86 ? -5.367 -10.366 -2.036 1.00 85.81 86 MET A C 1
ATOM 704 O O . MET A 1 86 ? -6.335 -10.082 -2.749 1.00 85.81 86 MET A O 1
ATOM 708 N N . GLY A 1 87 ? -4.643 -11.473 -2.225 1.00 84.31 87 GLY A N 1
ATOM 709 C CA . GLY A 1 87 ? -4.824 -12.374 -3.361 1.00 84.31 87 GLY A CA 1
ATOM 710 C C . GLY A 1 87 ? -4.459 -11.683 -4.675 1.00 84.31 87 GLY A C 1
ATOM 711 O O . GLY A 1 87 ? -3.312 -11.734 -5.106 1.00 84.31 87 GLY A O 1
ATOM 712 N N . VAL A 1 88 ? -5.440 -11.033 -5.301 1.00 85.88 88 VAL A N 1
ATOM 713 C CA . VAL A 1 88 ? -5.303 -10.314 -6.583 1.00 85.88 88 VAL A CA 1
ATOM 714 C C . VAL A 1 88 ? -6.183 -9.056 -6.652 1.00 85.88 88 VAL A C 1
ATOM 716 O O . VAL A 1 88 ? -6.520 -8.589 -7.738 1.00 85.88 88 VAL A O 1
ATOM 719 N N . ARG A 1 89 ? -6.633 -8.531 -5.504 1.00 90.06 89 ARG A N 1
ATOM 720 C CA . ARG A 1 89 ? -7.533 -7.370 -5.453 1.00 90.06 89 ARG A CA 1
ATOM 721 C C . ARG A 1 89 ? -7.301 -6.507 -4.217 1.00 90.06 89 ARG A C 1
ATOM 723 O O . ARG A 1 89 ? -6.856 -6.996 -3.182 1.00 90.06 89 ARG A O 1
ATOM 730 N N . TRP A 1 90 ? -7.683 -5.238 -4.320 1.00 93.06 90 TRP A N 1
ATOM 731 C CA . TRP A 1 90 ? -7.813 -4.345 -3.171 1.00 93.06 90 TRP A CA 1
ATOM 732 C C . TRP A 1 90 ? -9.103 -4.643 -2.417 1.00 93.06 90 TRP A C 1
ATOM 734 O O . TRP A 1 90 ? -10.190 -4.584 -2.995 1.00 93.06 90 TRP A O 1
ATOM 744 N N . VAL A 1 91 ? -8.979 -4.944 -1.130 1.00 91.50 91 VAL A N 1
ATOM 745 C CA . VAL A 1 91 ? -10.094 -5.276 -0.243 1.00 91.50 91 VAL A CA 1
ATOM 746 C C . VAL A 1 91 ? -10.205 -4.206 0.830 1.00 91.50 91 VAL A C 1
ATOM 748 O O . VAL A 1 91 ? -9.198 -3.824 1.417 1.00 91.50 91 VAL A O 1
ATOM 751 N N . ASP A 1 92 ? -11.420 -3.717 1.073 1.00 90.25 92 ASP A N 1
ATOM 752 C CA . ASP A 1 92 ? -11.696 -2.845 2.213 1.00 90.25 92 ASP A CA 1
ATOM 753 C C . ASP A 1 92 ? -11.741 -3.686 3.490 1.00 90.25 92 ASP A C 1
ATOM 755 O O . ASP A 1 92 ? -12.599 -4.558 3.633 1.00 90.25 92 ASP A O 1
ATOM 759 N N . VAL A 1 93 ? -10.811 -3.425 4.410 1.00 84.25 93 VAL A N 1
ATOM 760 C CA . VAL A 1 93 ? -10.694 -4.183 5.662 1.00 84.25 93 VAL A CA 1
ATOM 761 C C . VAL A 1 93 ? -11.966 -4.068 6.504 1.00 84.25 93 VAL A C 1
ATOM 763 O O . VAL A 1 93 ? -12.326 -5.019 7.193 1.00 84.25 93 VAL A O 1
ATOM 766 N N . ARG A 1 94 ? -12.689 -2.941 6.442 1.00 82.50 94 ARG A N 1
ATOM 767 C CA . ARG A 1 94 ? -13.928 -2.756 7.214 1.00 82.50 94 ARG A CA 1
ATOM 768 C C . ARG A 1 94 ? -15.039 -3.666 6.718 1.00 82.50 94 ARG A C 1
ATOM 770 O O . ARG A 1 94 ? -15.759 -4.231 7.534 1.00 82.50 94 ARG A O 1
ATOM 777 N N . GLU A 1 95 ? -15.173 -3.793 5.402 1.00 85.00 95 GLU A N 1
ATOM 778 C CA . GLU A 1 95 ? -16.185 -4.663 4.803 1.00 85.00 95 GLU A CA 1
ATOM 779 C C . GLU A 1 95 ? -15.810 -6.138 4.952 1.00 85.00 95 GLU A C 1
ATOM 781 O O . GLU A 1 95 ? -16.677 -6.946 5.273 1.00 85.00 95 GLU A O 1
ATOM 786 N N . GLU A 1 96 ? -14.531 -6.491 4.796 1.00 82.06 96 GLU A N 1
ATOM 787 C CA . GLU A 1 96 ? -14.069 -7.877 4.959 1.00 82.06 96 GLU A CA 1
ATOM 788 C C . GLU A 1 96 ? -14.268 -8.380 6.394 1.00 82.06 96 GLU A C 1
ATOM 790 O O . GLU A 1 96 ? -14.622 -9.532 6.617 1.00 82.06 96 GLU A O 1
ATOM 795 N N . MET A 1 97 ? -14.080 -7.495 7.373 1.00 77.12 97 MET A N 1
ATOM 796 C CA . MET A 1 97 ? -14.192 -7.814 8.795 1.00 77.12 97 MET A CA 1
ATOM 797 C C . MET A 1 97 ? -15.584 -7.516 9.373 1.00 77.12 97 MET A C 1
ATOM 799 O O . MET A 1 97 ? -15.776 -7.490 10.592 1.00 77.12 97 MET A O 1
ATOM 803 N N . LYS A 1 98 ? -16.569 -7.228 8.523 1.00 80.31 98 LYS A N 1
ATOM 804 C CA . LYS A 1 98 ? -17.903 -6.819 8.957 1.00 80.31 98 LYS A CA 1
ATOM 805 C C . LYS A 1 98 ? -18.637 -7.969 9.641 1.00 80.31 98 LYS A C 1
ATOM 807 O O . LYS A 1 98 ? -18.808 -9.041 9.073 1.00 80.31 98 LYS A O 1
ATOM 812 N N . GLY A 1 99 ? -19.140 -7.710 10.846 1.00 75.56 99 GLY A N 1
ATOM 813 C CA . GLY A 1 99 ? -19.850 -8.705 11.655 1.00 75.56 99 GLY A CA 1
ATOM 814 C C . GLY A 1 99 ? -18.941 -9.553 12.548 1.00 75.56 99 GLY A C 1
ATOM 815 O O . GLY A 1 99 ? -19.451 -10.275 13.405 1.00 75.56 99 GLY A O 1
ATOM 816 N N . GLU A 1 100 ? -17.619 -9.424 12.414 1.00 81.69 100 GLU A N 1
ATOM 817 C CA . GLU A 1 100 ? -16.674 -10.002 13.366 1.00 81.69 100 GLU A CA 1
ATOM 818 C C . GLU A 1 100 ? -16.705 -9.248 14.699 1.00 81.69 100 GLU A C 1
ATOM 820 O O . GLU A 1 100 ? -16.897 -8.030 14.764 1.00 81.69 100 GLU A O 1
ATOM 825 N N . LYS A 1 101 ? -16.498 -9.976 15.799 1.00 84.38 101 LYS A N 1
ATOM 826 C CA . LYS A 1 101 ? -16.417 -9.356 17.127 1.00 84.38 101 LYS A CA 1
ATOM 827 C C . LYS A 1 101 ? -15.080 -8.636 17.288 1.00 84.38 101 LYS A C 1
ATOM 829 O O . LYS A 1 101 ? -14.023 -9.225 17.052 1.00 84.38 101 LYS A O 1
ATOM 834 N N . PHE A 1 102 ? -15.126 -7.404 17.796 1.00 87.31 102 PHE A N 1
ATOM 835 C CA . PHE A 1 102 ? -13.941 -6.589 18.078 1.00 87.31 102 PHE A CA 1
ATOM 836 C C . PHE A 1 102 ? -13.155 -7.145 19.282 1.00 87.31 102 PHE A C 1
ATOM 838 O O . PHE A 1 102 ? -13.353 -6.746 20.432 1.00 87.31 102 PHE A O 1
ATOM 845 N N . THR A 1 103 ? -12.304 -8.133 19.007 1.00 91.31 103 THR A N 1
ATOM 846 C CA . THR A 1 103 ? -11.488 -8.893 19.969 1.00 91.31 103 THR A CA 1
ATOM 847 C C . THR A 1 103 ? -9.995 -8.616 19.772 1.00 91.31 103 THR A C 1
ATOM 849 O O . THR A 1 103 ? -9.590 -7.995 18.792 1.00 91.31 103 THR A O 1
ATOM 852 N N . TYR A 1 104 ? -9.130 -9.117 20.657 1.00 91.25 104 TYR A N 1
ATOM 853 C CA . TYR A 1 104 ? -7.679 -9.035 20.437 1.00 91.25 104 TYR A CA 1
ATOM 854 C C . TYR A 1 104 ? -7.235 -9.734 19.146 1.00 91.25 104 TYR A C 1
ATOM 856 O O . TYR A 1 104 ? -6.418 -9.190 18.410 1.00 91.25 104 TYR A O 1
ATOM 864 N N . GLY A 1 105 ? -7.823 -10.895 18.829 1.00 89.81 105 GLY A N 1
ATOM 865 C CA . GLY A 1 105 ? -7.532 -11.615 17.586 1.00 89.81 105 GLY A CA 1
ATOM 866 C C . GLY A 1 105 ? -7.912 -10.810 16.342 1.00 89.81 105 GLY A C 1
ATOM 867 O O . GLY A 1 105 ? -7.164 -10.802 15.369 1.00 89.81 105 GLY A O 1
ATOM 868 N N . TYR A 1 106 ? -9.022 -10.066 16.407 1.00 89.50 106 TYR A N 1
ATOM 869 C CA . TYR A 1 106 ? -9.404 -9.102 15.372 1.00 89.50 106 TYR A CA 1
ATOM 870 C C . TYR A 1 106 ? -8.327 -8.024 15.191 1.00 89.50 106 TYR A C 1
ATOM 872 O O . TYR A 1 106 ? -7.872 -7.780 14.076 1.00 89.50 106 TYR A O 1
ATOM 880 N N . VAL A 1 107 ? -7.875 -7.410 16.292 1.00 91.19 107 VAL A N 1
ATOM 881 C CA . VAL A 1 107 ? -6.839 -6.364 16.264 1.00 91.19 107 VAL A CA 1
ATOM 882 C C . VAL A 1 107 ? -5.532 -6.885 15.670 1.00 91.19 107 VAL A C 1
ATOM 884 O O . VAL A 1 107 ? -4.981 -6.245 14.777 1.00 91.19 107 VAL A O 1
ATOM 887 N N . ASP A 1 108 ? -5.049 -8.045 16.117 1.00 91.81 108 ASP A N 1
ATOM 888 C CA . ASP A 1 108 ? -3.822 -8.650 15.587 1.00 91.81 108 ASP A CA 1
ATOM 889 C C . ASP A 1 108 ? -3.952 -8.987 14.092 1.00 91.81 108 ASP A C 1
ATOM 891 O O . ASP A 1 108 ? -3.009 -8.773 13.327 1.00 91.81 108 ASP A O 1
ATOM 895 N N . CYS A 1 109 ? -5.124 -9.462 13.660 1.00 88.00 109 CYS A N 1
ATOM 896 C CA . CYS A 1 109 ? -5.400 -9.756 12.257 1.00 88.00 109 CYS A CA 1
ATOM 897 C C . CYS A 1 109 ? -5.336 -8.489 11.392 1.00 88.00 109 CYS A C 1
ATOM 899 O O . CYS A 1 109 ? -4.600 -8.458 10.405 1.00 88.00 109 CYS A O 1
ATOM 901 N N . VAL A 1 110 ? -6.019 -7.415 11.806 1.00 88.44 110 VAL A N 1
ATOM 902 C CA . VAL A 1 110 ? -5.990 -6.126 11.098 1.00 88.44 110 VAL A CA 1
ATOM 903 C C . VAL A 1 110 ? -4.575 -5.551 11.066 1.00 88.44 110 VAL A C 1
ATOM 905 O O . VAL A 1 110 ? -4.127 -5.105 10.014 1.00 88.44 110 VAL A O 1
ATOM 908 N N . ILE A 1 111 ? -3.825 -5.605 12.170 1.00 91.75 111 ILE A N 1
ATOM 909 C CA . ILE A 1 111 ? -2.424 -5.153 12.187 1.00 91.75 111 ILE A CA 1
ATOM 910 C C . ILE A 1 111 ? -1.578 -5.936 11.176 1.00 91.75 111 ILE A C 1
ATOM 912 O O . ILE A 1 111 ? -0.761 -5.332 10.488 1.00 91.75 111 ILE A O 1
ATOM 916 N N . GLY A 1 112 ? -1.784 -7.251 11.061 1.00 86.81 112 GLY A N 1
ATOM 917 C CA . GLY A 1 112 ? -1.072 -8.092 10.096 1.00 86.81 112 GLY A CA 1
ATOM 918 C C . GLY A 1 112 ? -1.440 -7.832 8.631 1.00 86.81 112 GLY A C 1
ATOM 919 O O . GLY A 1 112 ? -0.637 -8.120 7.748 1.00 86.81 112 GLY A O 1
ATOM 920 N N . MET A 1 113 ? -2.631 -7.293 8.364 1.00 85.44 113 MET A N 1
ATOM 921 C CA . MET A 1 113 ? -3.097 -6.981 7.007 1.00 85.44 113 MET A CA 1
ATOM 922 C C . MET A 1 113 ? -2.609 -5.625 6.497 1.00 85.44 113 MET A C 1
ATOM 924 O O . MET A 1 113 ? -2.423 -5.445 5.295 1.00 85.44 113 MET A O 1
ATOM 928 N N . MET A 1 114 ? -2.448 -4.655 7.393 1.00 88.25 114 MET A N 1
ATOM 929 C CA . MET A 1 114 ? -2.188 -3.266 7.024 1.00 88.25 114 MET A CA 1
ATOM 930 C C . MET A 1 114 ? -0.722 -3.043 6.636 1.00 88.25 114 MET A C 1
ATOM 932 O O . MET A 1 114 ? 0.190 -3.616 7.226 1.00 88.25 114 MET A O 1
ATOM 936 N N . ALA A 1 115 ? -0.489 -2.135 5.686 1.00 84.75 115 ALA A N 1
ATOM 937 C CA . ALA A 1 115 ? 0.852 -1.784 5.217 1.00 84.75 115 ALA A CA 1
ATOM 938 C C . ALA A 1 115 ? 1.747 -1.157 6.303 1.00 84.75 115 ALA A C 1
ATOM 940 O O . ALA A 1 115 ? 2.969 -1.268 6.239 1.00 84.75 115 ALA A O 1
ATOM 941 N N . SER A 1 116 ? 1.154 -0.514 7.315 1.00 88.31 116 SER A N 1
ATOM 942 C CA . SER A 1 116 ? 1.893 0.027 8.453 1.00 88.31 116 SER A CA 1
ATOM 943 C C . SER A 1 116 ? 1.091 -0.045 9.752 1.00 88.31 116 SER A C 1
ATOM 945 O O . SER A 1 116 ? -0.145 -0.001 9.765 1.00 88.31 116 SER A O 1
ATOM 947 N N . LYS A 1 117 ? 1.813 -0.110 10.879 1.00 90.94 117 LYS A N 1
ATOM 948 C CA . LYS A 1 117 ? 1.223 -0.057 12.226 1.00 90.94 117 LYS A CA 1
ATOM 949 C C . LYS A 1 117 ? 0.433 1.230 12.464 1.00 90.94 117 LYS A C 1
ATOM 951 O O . LYS A 1 117 ? -0.572 1.204 13.169 1.00 90.94 117 LYS A O 1
ATOM 956 N N . GLU A 1 118 ? 0.873 2.347 11.888 1.00 90.25 118 GLU A N 1
ATOM 957 C CA . GLU A 1 118 ? 0.180 3.630 12.010 1.00 90.25 118 GLU A CA 1
ATOM 958 C C . GLU A 1 118 ? -1.169 3.605 11.285 1.00 90.25 118 GLU A C 1
ATOM 960 O O . GLU A 1 118 ? -2.188 3.988 11.867 1.00 90.25 118 GLU A O 1
ATOM 965 N N . ALA A 1 119 ? -1.200 3.078 10.057 1.00 88.75 119 ALA A N 1
ATOM 966 C CA . ALA A 1 119 ? -2.441 2.906 9.312 1.00 88.75 119 ALA A CA 1
ATOM 967 C C . ALA A 1 119 ? -3.402 1.956 10.049 1.00 88.75 119 ALA A C 1
ATOM 969 O O . ALA A 1 119 ? -4.584 2.274 10.195 1.00 88.75 119 ALA A O 1
ATOM 970 N N . ALA A 1 120 ? -2.888 0.844 10.592 1.00 91.62 120 ALA A N 1
ATOM 971 C CA . ALA A 1 120 ? -3.668 -0.074 11.420 1.00 91.62 120 ALA A CA 1
ATOM 972 C C . ALA A 1 120 ? -4.250 0.615 12.660 1.00 91.62 120 ALA A C 1
ATOM 974 O O . ALA A 1 120 ? -5.445 0.506 12.924 1.00 91.62 120 ALA A O 1
ATOM 975 N N . ARG A 1 121 ? -3.428 1.372 13.401 1.00 94.06 121 ARG A N 1
ATOM 976 C CA . ARG A 1 121 ? -3.855 2.109 14.600 1.00 94.06 121 ARG A CA 1
ATOM 977 C C . ARG A 1 121 ? -4.994 3.068 14.286 1.00 94.06 121 ARG A C 1
ATOM 979 O O . ARG A 1 121 ? -5.971 3.109 15.032 1.00 94.06 121 ARG A O 1
ATOM 986 N N . LYS A 1 122 ? -4.860 3.848 13.210 1.00 91.94 122 LYS A N 1
ATOM 987 C CA . LYS A 1 122 ? -5.883 4.810 12.788 1.00 91.94 122 LYS A CA 1
ATOM 988 C C . LYS A 1 122 ? -7.198 4.095 12.476 1.00 91.94 122 LYS A C 1
ATOM 990 O O . LYS A 1 122 ? -8.220 4.443 13.060 1.00 91.94 122 LYS A O 1
ATOM 995 N N . LEU A 1 123 ? -7.147 3.062 11.632 1.00 91.00 123 LEU A N 1
ATOM 996 C CA . LEU A 1 123 ? -8.320 2.281 11.239 1.00 91.00 123 LEU A CA 1
ATOM 997 C C . LEU A 1 123 ? -9.025 1.648 12.449 1.00 91.00 123 LEU A C 1
ATOM 999 O O . LEU A 1 123 ? -10.231 1.811 12.613 1.00 91.00 123 LEU A O 1
ATOM 1003 N N . LEU A 1 124 ? -8.268 0.969 13.313 1.00 93.12 124 LEU A N 1
ATOM 1004 C CA . LEU A 1 124 ? -8.799 0.272 14.485 1.00 93.12 124 LEU A CA 1
ATOM 1005 C C . LEU A 1 124 ? -9.409 1.228 15.512 1.00 93.12 124 LEU A C 1
ATOM 1007 O O . LEU A 1 124 ? -10.432 0.910 16.111 1.00 93.12 124 LEU A O 1
ATOM 1011 N N . ARG A 1 125 ? -8.809 2.407 15.718 1.00 93.56 125 ARG A N 1
ATOM 1012 C CA . ARG A 1 125 ? -9.370 3.425 16.619 1.00 93.56 125 ARG A CA 1
ATOM 1013 C C . ARG A 1 125 ? -10.670 4.010 16.083 1.00 93.56 125 ARG A C 1
ATOM 1015 O O . ARG A 1 125 ? -11.584 4.229 16.870 1.00 93.56 125 ARG A O 1
ATOM 1022 N N . GLU A 1 126 ? -10.755 4.256 14.777 1.00 91.75 126 GLU A N 1
ATOM 1023 C CA . GLU A 1 126 ? -11.996 4.713 14.142 1.00 91.75 126 GLU A CA 1
ATOM 1024 C C . GLU A 1 126 ? -13.105 3.660 14.298 1.00 91.75 126 GLU A C 1
ATOM 1026 O O . GLU A 1 126 ? -14.182 3.986 14.788 1.00 91.75 126 GLU A O 1
ATOM 1031 N N . GLN A 1 127 ? -12.815 2.384 14.020 1.00 90.12 127 GLN A N 1
ATOM 1032 C CA . GLN A 1 127 ? -13.771 1.285 14.222 1.00 90.12 127 GLN A CA 1
ATOM 1033 C C . GLN A 1 127 ? -14.222 1.153 15.682 1.00 90.12 127 GLN A C 1
ATOM 1035 O O . GLN A 1 127 ? -15.416 1.056 15.961 1.00 90.12 127 GLN A O 1
ATOM 1040 N N . LEU A 1 128 ? -13.278 1.189 16.627 1.00 91.94 128 LEU A N 1
ATOM 1041 C CA . LEU A 1 128 ? -13.586 1.120 18.054 1.00 91.94 128 LEU A CA 1
ATOM 1042 C C . LEU A 1 128 ? -14.485 2.287 18.487 1.00 91.94 128 LEU A C 1
ATOM 1044 O O . LEU A 1 128 ? -15.424 2.099 19.262 1.00 91.94 128 LEU A O 1
ATOM 1048 N N . TYR A 1 129 ? -14.217 3.490 17.971 1.00 91.06 129 TYR A N 1
ATOM 1049 C CA . TYR A 1 129 ? -15.017 4.679 18.241 1.00 91.06 129 TYR A CA 1
ATOM 1050 C C . TYR A 1 129 ? -16.439 4.574 17.684 1.00 91.06 129 TYR A C 1
ATOM 1052 O O . TYR A 1 129 ? -17.382 4.987 18.367 1.00 91.06 129 TYR A O 1
ATOM 1060 N N . ASP A 1 130 ? -16.612 4.015 16.488 1.00 89.44 130 ASP A N 1
ATOM 1061 C CA . ASP A 1 130 ? -17.929 3.797 15.881 1.00 89.44 130 ASP A CA 1
ATOM 1062 C C . ASP A 1 130 ? -18.758 2.792 16.700 1.00 89.44 130 ASP A C 1
ATOM 1064 O O . ASP A 1 130 ? -19.947 3.009 16.934 1.00 89.44 130 ASP A O 1
ATOM 1068 N N . MET A 1 131 ? -18.109 1.765 17.256 1.00 87.31 131 MET A N 1
ATOM 1069 C CA . MET A 1 131 ? -18.735 0.744 18.107 1.00 87.31 131 MET A CA 1
ATOM 1070 C C . MET A 1 131 ? -18.949 1.179 19.569 1.00 87.31 131 MET A C 1
ATOM 1072 O O . MET A 1 131 ? -19.467 0.406 20.376 1.00 87.31 131 MET A O 1
ATOM 1076 N N . ARG A 1 132 ? -18.584 2.410 19.960 1.00 88.94 132 ARG A N 1
ATOM 1077 C CA . ARG A 1 132 ? -18.564 2.839 21.377 1.00 88.94 132 ARG A CA 1
ATOM 1078 C C . ARG A 1 132 ? -19.899 2.717 22.117 1.00 88.94 132 ARG A C 1
ATOM 1080 O O . ARG A 1 132 ? -19.899 2.605 23.337 1.00 88.94 132 ARG A O 1
ATOM 1087 N N . ASN A 1 133 ? -21.021 2.781 21.398 1.00 88.44 133 ASN A N 1
ATOM 1088 C CA . ASN A 1 133 ? -22.362 2.683 21.986 1.00 88.44 133 ASN A CA 1
ATOM 1089 C C . ASN A 1 133 ? -22.828 1.227 22.167 1.00 88.44 133 ASN A C 1
ATOM 1091 O O . ASN A 1 133 ? -23.806 0.985 22.868 1.00 88.44 133 ASN A O 1
ATOM 1095 N N . GLU A 1 134 ? -22.146 0.273 21.532 1.00 87.81 134 GLU A N 1
ATOM 1096 C CA . GLU A 1 134 ? -22.470 -1.159 21.552 1.00 87.81 134 GLU A CA 1
ATOM 1097 C C . GLU A 1 134 ? -21.580 -1.939 22.533 1.00 87.81 134 GLU A C 1
ATOM 1099 O O . GLU A 1 134 ? -21.877 -3.079 22.889 1.00 87.81 134 GLU A O 1
ATOM 1104 N N . LEU A 1 135 ? -20.486 -1.322 22.984 1.00 87.69 135 LEU A N 1
ATOM 1105 C CA . LEU A 1 135 ? -19.492 -1.917 23.868 1.00 87.69 135 LEU A CA 1
ATOM 1106 C C . LEU A 1 135 ? -19.667 -1.439 25.311 1.00 87.69 135 LEU A C 1
ATOM 1108 O O . LEU A 1 135 ? -20.123 -0.327 25.582 1.00 87.69 135 LEU A O 1
ATOM 1112 N N . THR A 1 136 ? -19.238 -2.266 26.266 1.00 91.19 136 THR A N 1
ATOM 1113 C CA . THR A 1 136 ? -19.092 -1.799 27.647 1.00 91.19 136 THR A CA 1
ATOM 1114 C C . THR A 1 136 ? -17.934 -0.806 27.729 1.00 91.19 136 THR A C 1
ATOM 1116 O O . THR A 1 136 ? -16.956 -0.895 26.983 1.00 91.19 136 THR A O 1
ATOM 1119 N N . ARG A 1 137 ? -18.016 0.138 28.674 1.00 91.50 137 ARG A N 1
ATOM 1120 C CA . ARG A 1 137 ? -16.943 1.114 28.908 1.00 91.50 137 ARG A CA 1
ATOM 1121 C C . ARG A 1 137 ? -15.602 0.424 29.177 1.00 91.50 137 ARG A C 1
ATOM 1123 O O . ARG A 1 137 ? -14.590 0.858 28.645 1.00 91.50 137 ARG A O 1
ATOM 1130 N N . GLU A 1 138 ? -15.606 -0.639 29.978 1.00 93.12 138 GLU A N 1
ATOM 1131 C CA . GLU A 1 138 ? -14.404 -1.422 30.295 1.00 93.12 138 GLU A CA 1
ATOM 1132 C C . GLU A 1 138 ? -13.785 -2.040 29.040 1.00 93.12 138 GLU A C 1
ATOM 1134 O O . GLU A 1 138 ? -12.600 -1.836 28.794 1.00 93.12 138 GLU A O 1
ATOM 1139 N N . HIS A 1 139 ? -14.597 -2.698 28.204 1.00 90.94 139 HIS A N 1
ATOM 1140 C CA . HIS A 1 139 ? -14.125 -3.294 26.951 1.00 90.94 139 HIS A CA 1
ATOM 1141 C C . HIS A 1 139 ? -13.563 -2.240 25.996 1.00 90.94 139 HIS A C 1
ATOM 1143 O O . HIS A 1 139 ? -12.527 -2.452 25.376 1.00 90.94 139 HIS A O 1
ATOM 1149 N N . TYR A 1 140 ? -14.208 -1.074 25.901 1.00 93.06 140 TYR A N 1
ATOM 1150 C CA . TYR A 1 140 ? -13.716 0.021 25.066 1.00 93.06 140 TYR A CA 1
ATOM 1151 C C . TYR A 1 140 ? -12.311 0.479 25.484 1.00 93.06 140 TYR A C 1
ATOM 1153 O O . TYR A 1 140 ? -11.427 0.607 24.636 1.00 93.06 140 TYR A O 1
ATOM 1161 N N . PHE A 1 141 ? -12.092 0.729 26.780 1.00 94.31 141 PHE A 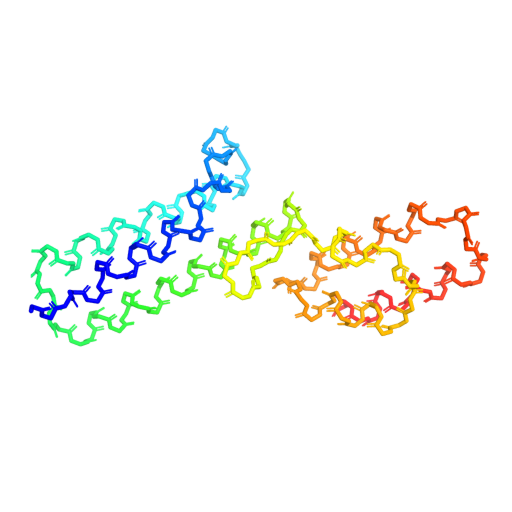N 1
ATOM 1162 C CA . PHE A 1 141 ? -10.787 1.182 27.273 1.00 94.31 141 PHE A CA 1
ATOM 1163 C C . PHE A 1 141 ? -9.713 0.107 27.128 1.00 94.31 141 PHE A C 1
ATOM 1165 O O . PHE A 1 141 ? -8.609 0.415 26.686 1.00 94.31 141 PHE A O 1
ATOM 1172 N N . ASP A 1 142 ? -10.047 -1.140 27.444 1.00 95.50 142 ASP A N 1
ATOM 1173 C CA . ASP A 1 142 ? -9.130 -2.266 27.309 1.00 95.50 142 ASP A CA 1
ATOM 1174 C C . ASP A 1 142 ? -8.664 -2.452 25.854 1.00 95.50 142 ASP A C 1
ATOM 1176 O O . ASP A 1 142 ? -7.464 -2.487 25.573 1.00 95.50 142 ASP A O 1
ATOM 1180 N N . MET A 1 143 ? -9.598 -2.430 24.900 1.00 95.75 143 MET A N 1
ATOM 1181 C CA . MET A 1 143 ? -9.264 -2.499 23.477 1.00 95.75 143 MET A CA 1
ATOM 1182 C C . MET A 1 143 ? -8.449 -1.290 23.007 1.00 95.75 143 MET A C 1
ATOM 1184 O O . MET A 1 143 ? -7.539 -1.447 22.193 1.00 95.75 143 MET A O 1
ATOM 1188 N N . TYR A 1 144 ? -8.740 -0.088 23.511 1.00 94.56 144 TYR A N 1
ATOM 1189 C CA . TYR A 1 144 ? -7.978 1.114 23.171 1.00 94.56 144 TYR A CA 1
ATOM 1190 C C . TYR A 1 144 ? -6.510 1.004 23.614 1.00 94.56 144 TYR A C 1
ATOM 1192 O O . TYR A 1 144 ? -5.603 1.292 22.828 1.00 94.56 144 TYR A O 1
ATOM 1200 N N . GLU A 1 145 ? -6.269 0.547 24.844 1.00 96.31 145 GLU A N 1
ATOM 1201 C CA . GLU A 1 145 ? -4.920 0.308 25.369 1.00 96.31 145 GLU A CA 1
ATOM 1202 C C . GLU A 1 145 ? -4.210 -0.814 24.611 1.00 96.31 145 GLU A C 1
ATOM 1204 O O . GLU A 1 145 ? -3.042 -0.674 24.235 1.00 96.31 145 GLU A O 1
ATOM 1209 N N . TYR A 1 146 ? -4.930 -1.891 24.293 1.00 96.62 146 TYR A N 1
ATOM 1210 C CA . TYR A 1 146 ? -4.388 -2.991 23.508 1.00 96.62 146 TYR A CA 1
ATOM 1211 C C . TYR A 1 146 ? -3.930 -2.532 22.115 1.00 96.62 146 TYR A C 1
ATOM 1213 O O . TYR A 1 146 ? -2.800 -2.815 21.711 1.00 96.62 146 TYR A O 1
ATOM 1221 N N . ILE A 1 147 ? -4.749 -1.748 21.401 1.00 96.00 147 ILE A N 1
ATOM 1222 C CA . ILE A 1 147 ? -4.370 -1.162 20.104 1.00 96.00 147 ILE A CA 1
ATOM 1223 C C . ILE A 1 147 ? -3.090 -0.334 20.249 1.00 96.00 147 ILE A C 1
ATOM 1225 O O . ILE A 1 147 ? -2.181 -0.469 19.427 1.00 96.00 147 ILE A O 1
ATOM 1229 N N . ASN A 1 148 ? -2.985 0.498 21.290 1.00 94.31 148 ASN A N 1
ATOM 1230 C CA . ASN A 1 148 ? -1.801 1.329 21.521 1.00 94.31 148 ASN A CA 1
ATOM 1231 C C . ASN A 1 148 ? -0.549 0.478 21.715 1.00 94.31 148 ASN A C 1
ATOM 1233 O O . ASN A 1 148 ? 0.448 0.717 21.040 1.00 94.31 148 ASN A O 1
ATOM 1237 N N . ALA A 1 149 ? -0.620 -0.544 22.567 1.00 95.19 149 ALA A N 1
ATOM 1238 C CA . ALA A 1 149 ? 0.507 -1.423 22.852 1.00 95.19 149 ALA A CA 1
ATOM 1239 C C . ALA A 1 149 ? 0.985 -2.195 21.611 1.00 95.19 149 ALA A C 1
ATOM 1241 O O . ALA A 1 149 ? 2.186 -2.354 21.399 1.00 95.19 149 ALA A O 1
ATOM 1242 N N . ARG A 1 150 ? 0.060 -2.670 20.767 1.00 93.94 150 ARG A N 1
ATOM 1243 C CA . ARG A 1 150 ? 0.393 -3.488 19.586 1.00 93.94 150 ARG A CA 1
ATOM 1244 C C . ARG A 1 150 ? 0.883 -2.672 18.395 1.00 93.94 150 ARG A C 1
ATOM 1246 O O . ARG A 1 150 ? 1.631 -3.181 17.559 1.00 93.94 150 ARG A O 1
ATOM 1253 N N . THR A 1 151 ? 0.483 -1.408 18.323 1.00 91.94 151 THR A N 1
ATOM 1254 C CA . THR A 1 151 ? 0.845 -0.515 17.216 1.00 91.94 151 THR A CA 1
ATOM 1255 C C . THR A 1 151 ? 1.943 0.479 17.570 1.00 91.94 151 THR A C 1
ATOM 1257 O O . THR A 1 151 ? 2.352 1.220 16.681 1.00 91.94 151 THR A O 1
ATOM 1260 N N . ALA A 1 152 ? 2.385 0.544 18.833 1.00 86.25 152 ALA A N 1
ATOM 1261 C CA . ALA A 1 152 ? 3.543 1.327 19.279 1.00 86.25 152 ALA A CA 1
ATOM 1262 C C . ALA A 1 152 ? 4.827 0.988 18.505 1.00 86.25 152 ALA A C 1
ATOM 1264 O O . ALA A 1 152 ? 4.977 -0.166 18.010 1.00 86.25 152 ALA A O 1
#

Organism: Flavonifractor plautii (NCBI:txid292800)

Secondary structure (DSSP, 8-state):
-PPPHHHHHHHHHHHHHHHHHGGGTT-SSHHHHHHHHHHHHHHHHHHHHHTT---HHHHHHHHHHHHHHHHHHHHHHHHHH-EEEETTEEEEHHHHTTT----HHHHHHHH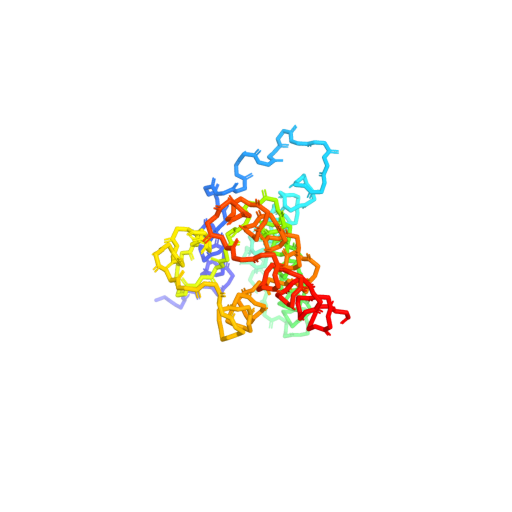HHSS-HHHHHHHHHHHHHHGGGTS-HHHHHHHHHHHHHHH-

Foldseek 3Di:
DPPDPLVVVLVLLCLAPVVLLVVLCPDPDCSVVLNVLSVVLNVVSVVCVVVVDPPPVVVVVSVVSNVVSVLSSQQVSCQPPVWAQDDRYTDNLCVVCPPPDLDLVNLVVLCVRHSALVSSLVVSLVVLVVCVVVDDPVVSVVSNVSSVVVSD

Radius of gyration: 19.2 Å; chains: 1; bounding box: 46×34×58 Å

Sequence (152 aa):
MEQNKYELQRRVLSCKYADILRGFEESCDDRRIAWNCYQQITTACEVMRDSGMENNFICCAVNKSIREQEAEIDEIITRFTGKVYMGVRWVDVREEMKGEKFTYGYVDCVIGMMASKEAARKLLREQLYDMRNELTREHYFDMYEYINARTA